Protein AF-A0AA92ED25-F1 (afdb_monomer_lite)

Secondary structure (DSSP, 8-state):
----PPPPPSSEEEEEEETTEEEEEEEEEE--SS--SHHHHH--EEEEEESSHHHHHHHHHH--

pLDDT: mean 89.86, std 10.48, range [48.53, 97.31]

Radius of gyration: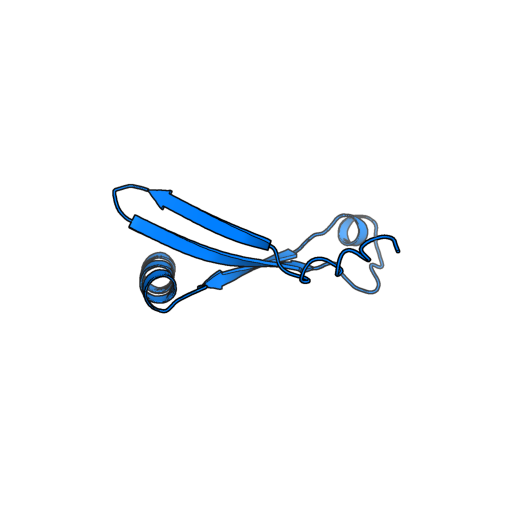 16.52 Å; chains: 1; bounding box: 47×36×34 Å

Foldseek 3Di:
DDPPDDDDPQWAWDWDDDPNDIFTWIKHWDADPDDPDPVSVPDIDIDIGGPDPSNVVVVVVVVD

Organism: Ralstonia solanacearum (NCBI:txid305)

Structure (mmCIF, N/CA/C/O backbone):
data_AF-A0AA92ED25-F1
#
_entry.id   AF-A0AA92ED25-F1
#
loop_
_atom_site.group_PDB
_atom_site.id
_atom_site.type_symbol
_atom_site.label_atom_id
_atom_site.label_alt_id
_atom_site.label_comp_id
_atom_site.label_asym_id
_atom_site.label_entity_id
_atom_site.label_seq_id
_atom_site.pdbx_PDB_ins_code
_atom_site.Cartn_x
_atom_site.Cartn_y
_atom_site.Cartn_z
_atom_site.occupancy
_atom_site.B_iso_or_equiv
_atom_site.auth_seq_id
_atom_site.auth_comp_id
_atom_site.auth_asym_id
_atom_site.auth_atom_id
_atom_site.pdbx_PDB_model_num
ATOM 1 N N . MET A 1 1 ? 30.490 -19.626 -0.251 1.00 48.53 1 MET A N 1
ATOM 2 C CA . MET A 1 1 ? 29.994 -18.353 -0.819 1.00 48.53 1 MET A CA 1
ATOM 3 C C . MET A 1 1 ? 28.567 -18.135 -0.316 1.00 48.53 1 MET A C 1
ATOM 5 O O . MET A 1 1 ? 27.649 -18.750 -0.839 1.00 48.53 1 MET A O 1
ATOM 9 N N . GLY A 1 2 ? 28.384 -17.393 0.781 1.00 62.41 2 GLY A N 1
ATOM 10 C CA . GLY A 1 2 ? 27.059 -17.177 1.380 1.00 62.41 2 GLY A CA 1
ATOM 11 C C . GLY A 1 2 ? 26.192 -16.292 0.484 1.00 62.41 2 GLY A C 1
ATOM 12 O O . GLY A 1 2 ? 26.658 -15.259 0.006 1.00 62.41 2 GLY A O 1
ATOM 13 N N . ARG A 1 3 ? 24.944 -16.696 0.227 1.00 68.50 3 ARG A N 1
ATOM 14 C CA . ARG A 1 3 ? 23.981 -15.907 -0.550 1.00 68.50 3 ARG A CA 1
ATOM 15 C C . ARG A 1 3 ? 23.741 -14.582 0.181 1.00 68.50 3 ARG A C 1
ATOM 17 O O . ARG A 1 3 ? 23.070 -14.579 1.209 1.00 68.50 3 ARG A O 1
ATOM 24 N N . ARG A 1 4 ? 24.280 -13.464 -0.325 1.00 64.75 4 ARG A N 1
ATOM 25 C CA . ARG A 1 4 ? 23.841 -12.131 0.111 1.00 64.75 4 ARG A CA 1
ATOM 26 C C . ARG A 1 4 ? 22.359 -12.031 -0.236 1.00 64.75 4 ARG A C 1
ATOM 28 O O . ARG A 1 4 ? 22.009 -11.987 -1.412 1.00 64.75 4 ARG A O 1
ATOM 35 N N . ALA A 1 5 ? 21.492 -12.083 0.770 1.00 69.38 5 ALA A N 1
ATOM 36 C CA . ALA A 1 5 ? 20.095 -11.750 0.563 1.00 69.38 5 ALA A CA 1
ATOM 37 C C . ALA A 1 5 ? 20.044 -10.281 0.124 1.00 69.38 5 ALA A C 1
ATOM 39 O O . ALA A 1 5 ? 20.625 -9.420 0.786 1.00 69.38 5 ALA A O 1
ATOM 40 N N . SER A 1 6 ? 19.418 -10.009 -1.023 1.00 78.56 6 SER A N 1
ATOM 41 C CA . SER A 1 6 ? 19.099 -8.635 -1.409 1.00 78.56 6 SER A CA 1
ATOM 42 C C . SER A 1 6 ? 18.243 -8.016 -0.310 1.00 78.56 6 SER A C 1
ATOM 44 O O . SER A 1 6 ? 17.371 -8.697 0.236 1.00 78.56 6 SER A O 1
ATOM 46 N N . ALA A 1 7 ? 18.474 -6.738 -0.000 1.00 81.94 7 ALA A N 1
ATOM 47 C CA . ALA A 1 7 ? 17.577 -6.007 0.881 1.00 81.94 7 ALA A CA 1
ATOM 48 C C . ALA A 1 7 ? 16.143 -6.089 0.319 1.00 81.94 7 ALA A C 1
ATOM 50 O O . ALA A 1 7 ? 15.976 -6.032 -0.909 1.00 81.94 7 ALA A O 1
ATOM 51 N N . PRO A 1 8 ? 15.127 -6.270 1.180 1.00 80.81 8 PRO A N 1
ATOM 52 C CA . PRO A 1 8 ? 13.742 -6.241 0.739 1.00 80.81 8 PRO A CA 1
ATOM 53 C C . PRO A 1 8 ? 13.419 -4.867 0.129 1.00 80.81 8 PRO A C 1
ATOM 55 O O . PRO A 1 8 ? 14.034 -3.866 0.510 1.00 80.81 8 PRO A O 1
ATOM 58 N N . PRO A 1 9 ? 12.475 -4.798 -0.825 1.00 84.31 9 PRO A N 1
ATOM 59 C CA . P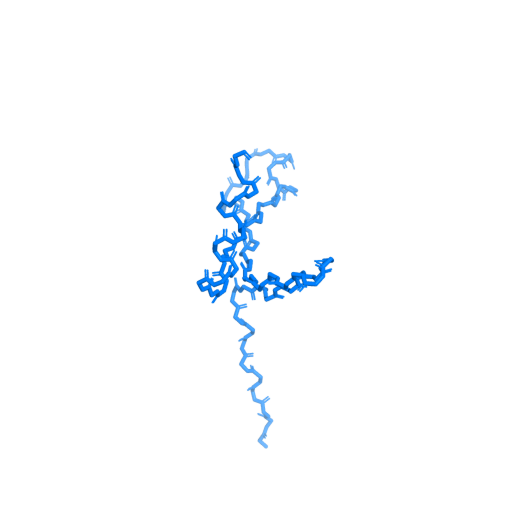RO 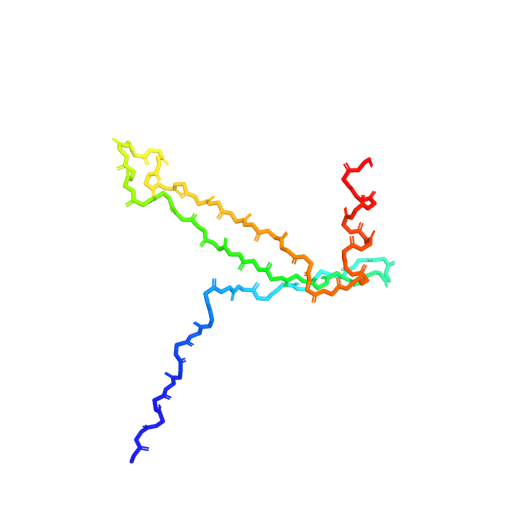A 1 9 ? 12.041 -3.525 -1.382 1.00 84.31 9 PRO A CA 1
ATOM 60 C C . PRO A 1 9 ? 11.474 -2.612 -0.279 1.00 84.31 9 PRO A C 1
ATOM 62 O O . PRO A 1 9 ? 10.940 -3.112 0.713 1.00 84.31 9 PRO A O 1
ATOM 65 N N . PRO A 1 10 ? 11.524 -1.278 -0.445 1.00 87.56 10 PRO A N 1
ATOM 66 C CA . PRO A 1 10 ? 11.032 -0.316 0.546 1.00 87.56 10 PRO A CA 1
ATOM 67 C C . PRO A 1 10 ? 9.495 -0.201 0.552 1.00 87.56 10 PRO A C 1
ATOM 69 O O . PRO A 1 10 ? 8.942 0.852 0.859 1.00 87.56 10 PRO A O 1
ATOM 72 N N . PHE A 1 11 ? 8.795 -1.266 0.161 1.00 91.25 11 PHE A N 1
ATOM 73 C CA . PHE A 1 11 ? 7.344 -1.337 0.132 1.00 91.25 11 PHE A CA 1
ATOM 74 C C . PHE A 1 11 ? 6.854 -2.732 0.513 1.00 91.25 11 PHE A C 1
ATOM 76 O O . PHE A 1 11 ? 7.548 -3.731 0.312 1.00 91.25 11 PHE A O 1
ATOM 83 N N . VAL A 1 12 ? 5.626 -2.801 1.022 1.00 92.62 12 VAL A N 1
ATOM 84 C CA . VAL A 1 12 ? 4.982 -4.049 1.432 1.00 92.62 12 VAL A CA 1
ATOM 85 C C . VAL A 1 12 ? 3.833 -4.365 0.470 1.00 92.62 12 VAL A C 1
ATOM 87 O O . VAL A 1 12 ? 2.914 -3.558 0.334 1.00 92.62 12 VAL A O 1
ATOM 90 N N . PRO A 1 13 ? 3.847 -5.509 -0.236 1.00 94.38 13 PRO A N 1
ATOM 91 C CA . PRO A 1 13 ? 2.699 -5.933 -1.028 1.00 94.38 13 PRO A CA 1
ATOM 92 C C . PRO A 1 13 ? 1.551 -6.380 -0.111 1.00 94.38 13 PRO A C 1
ATOM 94 O O . PRO A 1 13 ? 1.754 -7.134 0.838 1.00 94.38 13 PRO A O 1
ATOM 97 N N . VAL A 1 14 ? 0.327 -5.951 -0.420 1.00 94.94 14 VAL A N 1
ATOM 98 C CA . VAL A 1 14 ? -0.889 -6.264 0.340 1.00 94.94 14 VAL A CA 1
ATOM 99 C C . VAL A 1 14 ? -2.000 -6.669 -0.620 1.00 94.94 14 VAL A C 1
ATOM 101 O O . VAL A 1 14 ? -2.360 -5.920 -1.524 1.00 94.94 14 VAL A O 1
ATOM 104 N N . THR A 1 15 ? -2.604 -7.833 -0.390 1.00 96.56 15 THR A N 1
ATOM 105 C CA . THR A 1 15 ? -3.778 -8.300 -1.143 1.00 96.56 15 THR A CA 1
ATOM 106 C C . THR A 1 15 ? -4.991 -8.371 -0.222 1.00 96.56 15 THR A C 1
ATOM 108 O O . THR A 1 15 ? -4.955 -9.052 0.798 1.00 96.56 15 THR A O 1
ATOM 111 N N . LEU A 1 16 ? -6.074 -7.679 -0.585 1.00 94.31 16 LEU A N 1
ATOM 112 C CA . LEU A 1 16 ? -7.374 -7.764 0.085 1.00 94.31 16 LEU A CA 1
ATOM 113 C C . LEU A 1 16 ? -8.337 -8.575 -0.786 1.00 94.31 16 LEU A C 1
ATOM 115 O O . LEU A 1 16 ? -8.398 -8.358 -1.996 1.00 94.31 16 LEU A O 1
ATOM 119 N N . ARG A 1 17 ? -9.114 -9.476 -0.180 1.00 95.56 17 ARG A N 1
ATOM 120 C CA . ARG A 1 17 ? -10.157 -10.249 -0.866 1.00 95.56 17 ARG A CA 1
ATOM 121 C C . ARG A 1 17 ? -11.465 -10.143 -0.096 1.00 95.56 17 ARG A C 1
ATOM 123 O O . ARG A 1 17 ? -11.482 -10.428 1.098 1.00 95.56 17 ARG A O 1
ATOM 130 N N . ARG A 1 18 ? -12.542 -9.743 -0.771 1.00 92.38 18 ARG A N 1
ATOM 131 C CA . ARG A 1 18 ? -13.880 -9.612 -0.181 1.00 92.38 18 ARG A CA 1
ATOM 132 C C . ARG A 1 18 ? -14.952 -9.699 -1.264 1.00 92.38 18 ARG A C 1
ATOM 134 O O . ARG A 1 18 ? -14.788 -9.080 -2.306 1.00 92.38 18 ARG A O 1
ATOM 141 N N . ASP A 1 19 ? -16.025 -10.451 -1.018 1.00 93.88 19 ASP A N 1
ATOM 142 C CA . ASP A 1 19 ? -17.219 -10.519 -1.883 1.00 93.88 19 ASP A CA 1
ATOM 143 C C . ASP A 1 19 ? -16.893 -10.763 -3.375 1.00 93.88 19 ASP A C 1
ATOM 145 O O . ASP A 1 19 ? -17.443 -10.136 -4.275 1.00 93.88 19 ASP A O 1
ATOM 149 N N . GLY A 1 20 ? -15.929 -11.654 -3.647 1.00 93.81 20 GLY A N 1
ATOM 150 C CA . GLY A 1 20 ? -15.457 -11.971 -5.004 1.00 93.81 20 GLY A CA 1
ATOM 151 C C . GLY A 1 20 ? -14.499 -10.943 -5.625 1.00 93.81 20 GLY A C 1
ATOM 152 O O . GLY A 1 20 ? -13.912 -11.210 -6.671 1.00 93.81 20 GLY A O 1
ATOM 153 N N . VAL A 1 21 ? -14.271 -9.804 -4.972 1.00 93.44 21 VAL A N 1
ATOM 154 C CA . VAL A 1 21 ? -13.343 -8.755 -5.408 1.00 93.44 21 VAL A CA 1
ATOM 155 C C . VAL A 1 21 ? -11.965 -8.976 -4.786 1.00 93.44 21 VAL A C 1
ATOM 157 O O . VAL A 1 21 ? -11.837 -9.236 -3.588 1.00 93.44 21 VAL A O 1
ATOM 160 N N . THR A 1 22 ? -10.919 -8.850 -5.603 1.00 96.19 22 THR A N 1
ATOM 161 C CA . THR A 1 22 ? -9.521 -8.844 -5.152 1.00 96.19 22 THR A CA 1
ATOM 162 C C . THR A 1 22 ? -8.903 -7.485 -5.448 1.00 96.19 22 THR A C 1
ATOM 164 O O . THR A 1 22 ? -9.005 -6.999 -6.571 1.00 96.19 22 THR A O 1
ATOM 167 N N . ILE A 1 23 ? -8.261 -6.883 -4.447 1.00 96.69 23 ILE A N 1
ATOM 168 C CA . ILE A 1 23 ? -7.537 -5.615 -4.573 1.00 96.69 23 ILE A CA 1
ATOM 169 C C . ILE A 1 23 ? -6.081 -5.869 -4.188 1.00 96.69 23 ILE A C 1
ATOM 171 O O . ILE A 1 23 ? -5.780 -6.146 -3.023 1.00 96.69 23 ILE A O 1
ATOM 175 N N . SER A 1 24 ? -5.187 -5.755 -5.165 1.00 97.25 24 SER A N 1
ATOM 176 C CA . SER A 1 24 ? -3.741 -5.820 -4.976 1.00 97.25 24 SER A CA 1
ATOM 177 C C . SER A 1 24 ? -3.171 -4.413 -4.806 1.00 97.25 24 SER A C 1
ATOM 179 O O . SER A 1 24 ? -3.502 -3.484 -5.550 1.00 97.25 24 SER A O 1
ATOM 181 N N . ARG A 1 25 ? -2.329 -4.233 -3.791 1.00 95.75 25 ARG A N 1
ATOM 182 C CA . ARG A 1 25 ? -1.701 -2.960 -3.434 1.00 95.75 25 ARG A CA 1
ATOM 183 C C . ARG A 1 25 ? -0.244 -3.175 -3.066 1.00 95.75 25 ARG A C 1
ATOM 185 O O . ARG A 1 25 ? 0.143 -4.262 -2.645 1.00 95.75 25 ARG A O 1
ATOM 192 N N . PHE A 1 26 ? 0.539 -2.115 -3.151 1.00 95.56 26 PHE A N 1
ATOM 193 C CA . PHE A 1 26 ? 1.785 -2.007 -2.402 1.00 95.56 26 PHE A CA 1
ATOM 194 C C . PHE A 1 26 ? 1.695 -0.805 -1.467 1.00 95.56 26 PHE A C 1
ATOM 196 O O . PHE A 1 26 ? 0.974 0.158 -1.751 1.00 95.56 26 PHE A O 1
ATOM 203 N N . THR A 1 27 ? 2.395 -0.879 -0.342 1.00 95.31 27 THR A N 1
ATOM 204 C CA . THR A 1 27 ? 2.350 0.151 0.690 1.00 95.31 27 THR A CA 1
ATOM 205 C C . THR A 1 27 ? 3.732 0.651 1.037 1.00 95.31 27 THR A C 1
ATOM 207 O O . THR A 1 27 ? 4.701 -0.101 0.981 1.00 95.31 27 THR A O 1
ATOM 210 N N . THR A 1 28 ? 3.835 1.930 1.381 1.00 93.75 28 THR A N 1
ATOM 211 C CA . THR A 1 28 ? 5.099 2.547 1.797 1.00 93.75 28 THR A CA 1
ATOM 212 C C . THR A 1 28 ? 4.953 3.095 3.215 1.00 93.75 28 THR A C 1
ATOM 214 O O . THR A 1 28 ? 4.369 4.174 3.387 1.00 93.75 28 THR A O 1
ATOM 217 N N . PRO A 1 29 ? 5.450 2.385 4.243 1.00 91.88 29 PRO A N 1
ATOM 218 C CA . PRO A 1 29 ? 5.495 2.925 5.593 1.00 91.88 29 PRO A CA 1
ATOM 219 C C . PRO A 1 29 ? 6.494 4.085 5.644 1.00 91.88 29 PRO A C 1
ATOM 221 O O . PRO A 1 29 ? 7.643 3.956 5.228 1.00 91.88 29 PRO A O 1
ATOM 224 N N . THR A 1 30 ? 6.047 5.227 6.154 1.00 92.38 30 THR A N 1
ATOM 225 C CA . THR A 1 30 ? 6.802 6.481 6.180 1.00 92.38 30 THR A CA 1
ATOM 226 C C . THR A 1 30 ? 6.831 7.046 7.596 1.00 92.38 30 THR A C 1
ATOM 228 O O . THR A 1 30 ? 5.827 7.030 8.311 1.00 92.38 30 THR A O 1
ATOM 231 N N . THR A 1 31 ? 7.986 7.570 7.995 1.00 93.69 31 THR A N 1
ATOM 232 C CA . THR A 1 31 ? 8.194 8.293 9.256 1.00 93.69 31 THR A CA 1
ATOM 233 C C . THR A 1 31 ? 8.561 9.742 8.988 1.00 93.69 31 THR A C 1
ATOM 235 O O . THR A 1 31 ? 9.241 10.012 7.993 1.00 93.69 31 THR A O 1
ATOM 238 N N . PRO A 1 32 ? 8.225 10.679 9.889 1.00 95.38 32 PRO A N 1
ATOM 239 C CA . PRO A 1 32 ? 8.849 11.996 9.883 1.00 95.38 32 PRO A CA 1
ATOM 240 C C . PRO A 1 32 ? 10.381 11.866 9.940 1.00 95.38 32 PRO A C 1
ATOM 242 O O . PRO A 1 32 ? 10.910 11.095 10.736 1.00 95.38 32 PRO A O 1
ATOM 245 N N . GLY A 1 33 ? 11.106 12.601 9.092 1.00 94.44 33 GLY A N 1
ATOM 246 C CA . GLY A 1 33 ? 12.574 12.502 9.023 1.00 94.44 33 GLY A CA 1
ATOM 247 C C . GLY A 1 33 ? 13.304 13.186 10.185 1.00 94.44 33 GLY A C 1
ATOM 248 O O . GLY A 1 33 ? 14.440 12.848 10.501 1.00 94.44 33 GLY A O 1
ATOM 249 N N . THR A 1 34 ? 12.667 14.164 10.831 1.00 95.56 34 THR A N 1
ATOM 250 C CA . THR A 1 34 ? 13.210 14.864 12.009 1.00 95.56 34 THR A CA 1
ATOM 251 C C . THR A 1 34 ? 12.067 15.248 12.958 1.00 95.56 34 THR A C 1
ATOM 253 O O . THR A 1 34 ? 11.677 16.416 13.022 1.00 95.56 34 THR A O 1
ATOM 256 N N . PRO A 1 35 ? 11.458 14.262 13.637 1.00 94.25 35 PRO A N 1
ATOM 257 C CA . PRO A 1 35 ? 10.397 14.493 14.618 1.00 94.25 35 PRO A CA 1
ATOM 258 C C . PRO A 1 35 ? 10.883 15.393 15.768 1.00 94.25 35 PRO A C 1
ATOM 260 O O . PRO A 1 35 ? 11.967 15.184 16.311 1.00 94.25 35 PRO A O 1
ATOM 263 N N . ARG A 1 36 ? 10.089 16.416 16.119 1.00 92.88 36 ARG A N 1
ATOM 264 C CA . ARG A 1 36 ? 10.438 17.446 17.125 1.00 92.88 36 ARG A CA 1
ATOM 265 C C . ARG A 1 36 ? 9.689 17.313 18.454 1.00 92.88 36 ARG A C 1
ATOM 267 O O . ARG A 1 36 ? 10.016 18.022 19.399 1.00 92.88 36 ARG A O 1
ATOM 274 N N . ASP A 1 37 ? 8.725 16.407 18.530 1.00 94.94 37 ASP A N 1
ATOM 275 C CA . ASP A 1 37 ? 7.978 16.075 19.741 1.00 94.94 37 ASP A CA 1
ATOM 276 C C . ASP A 1 37 ? 7.709 14.566 19.801 1.00 94.94 37 ASP A C 1
ATOM 278 O O . ASP A 1 37 ? 7.804 13.865 18.791 1.00 94.94 37 ASP A O 1
ATOM 282 N N . THR A 1 38 ? 7.388 14.066 20.995 1.00 91.38 38 THR A N 1
ATOM 283 C CA . THR A 1 38 ? 7.177 12.635 21.259 1.00 91.38 38 THR A CA 1
ATOM 284 C C . THR A 1 38 ? 6.041 12.034 20.430 1.00 91.38 38 THR A C 1
ATOM 286 O O . THR A 1 38 ? 6.138 10.877 20.036 1.00 91.38 38 THR A O 1
ATOM 289 N N . GLY A 1 39 ? 4.996 12.798 20.100 1.00 92.88 39 GLY A N 1
ATOM 290 C CA . GLY A 1 39 ? 3.909 12.305 19.254 1.00 92.88 39 GLY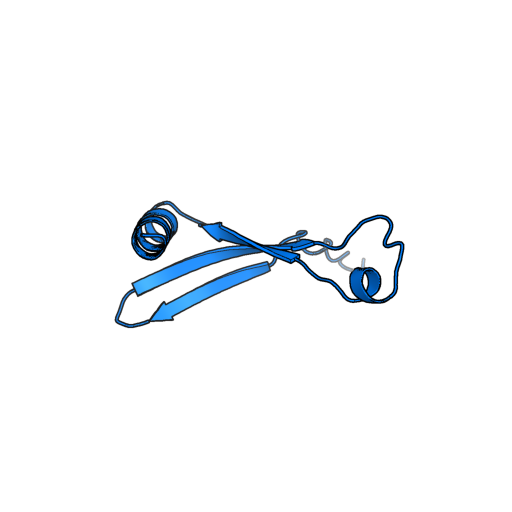 A CA 1
ATOM 291 C C 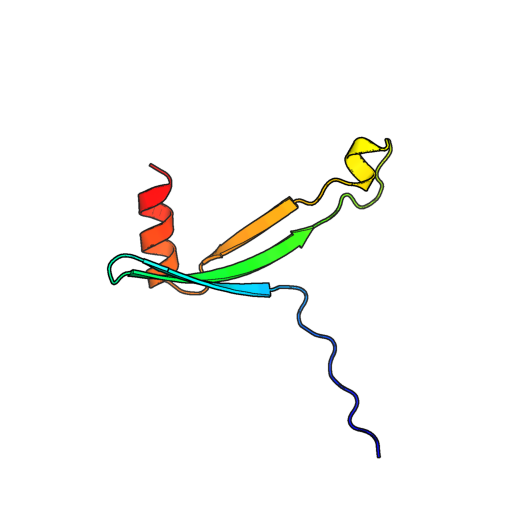. GLY A 1 39 ? 4.390 11.992 17.837 1.00 92.88 39 GLY A C 1
ATOM 292 O O . GLY A 1 39 ? 4.074 10.938 17.288 1.00 92.88 39 GLY A O 1
ATOM 293 N N . LEU A 1 40 ? 5.221 12.865 17.260 1.00 94.19 40 LEU A N 1
ATOM 294 C CA . LEU A 1 40 ? 5.796 12.649 15.928 1.00 94.19 40 LEU A CA 1
ATOM 295 C C . LEU A 1 40 ? 6.816 11.502 15.873 1.00 94.19 40 LEU A C 1
ATOM 297 O O . LEU A 1 40 ? 6.987 10.918 14.805 1.00 94.19 40 LEU A O 1
ATOM 301 N N . GLN A 1 41 ? 7.485 11.173 16.985 1.00 94.62 41 GLN A N 1
ATOM 302 C CA . GLN A 1 41 ? 8.419 10.034 17.057 1.00 94.62 41 GLN A CA 1
ATOM 303 C C . GLN A 1 41 ? 7.700 8.690 16.873 1.00 94.62 41 GLN A C 1
ATOM 305 O O . GLN A 1 41 ? 8.216 7.778 16.222 1.00 94.62 41 GLN A O 1
ATOM 310 N N . GLU A 1 42 ? 6.481 8.591 17.404 1.00 93.44 42 GLU A N 1
ATOM 311 C CA . GLU A 1 42 ? 5.656 7.384 17.323 1.00 93.44 42 GLU A CA 1
ATOM 312 C C . GLU A 1 42 ? 4.782 7.346 16.061 1.00 93.44 42 GLU A C 1
ATOM 314 O O . GLU A 1 42 ? 4.252 6.297 15.688 1.00 93.44 42 GLU A O 1
ATOM 319 N N . MET A 1 43 ? 4.646 8.473 15.357 1.00 94.94 43 MET A N 1
ATOM 320 C CA . MET A 1 43 ? 3.787 8.566 14.183 1.00 94.94 43 MET A CA 1
ATOM 321 C C . MET A 1 43 ? 4.344 7.782 12.988 1.00 94.94 43 MET A C 1
ATOM 323 O O . MET A 1 43 ? 5.496 7.938 12.572 1.00 94.94 43 MET A O 1
ATOM 327 N N . ARG A 1 44 ? 3.469 6.984 12.370 1.00 93.12 44 ARG A N 1
ATOM 328 C CA . ARG A 1 44 ? 3.712 6.280 11.108 1.00 93.12 44 ARG A CA 1
ATOM 329 C C . ARG A 1 44 ? 2.594 6.614 10.131 1.00 93.12 44 ARG A C 1
ATOM 331 O O . ARG A 1 44 ? 1.422 6.545 10.488 1.00 93.12 44 ARG A O 1
ATOM 338 N N . ILE A 1 45 ? 2.965 6.969 8.905 1.00 94.44 45 ILE A N 1
ATOM 339 C CA . ILE A 1 45 ? 2.027 7.173 7.799 1.00 94.44 45 ILE A CA 1
ATOM 340 C C . ILE A 1 45 ? 2.224 6.026 6.821 1.00 94.44 45 ILE A C 1
ATOM 342 O O . ILE A 1 45 ? 3.344 5.775 6.381 1.00 94.44 45 ILE A O 1
ATOM 346 N N . GLU A 1 46 ? 1.146 5.343 6.462 1.00 95.00 46 GLU A N 1
ATOM 347 C CA . GLU A 1 46 ? 1.182 4.298 5.447 1.00 95.00 46 GLU A CA 1
ATOM 348 C C . GLU A 1 46 ? 0.369 4.728 4.228 1.00 95.00 46 GLU A C 1
ATOM 350 O O . GLU A 1 46 ? -0.832 4.986 4.315 1.00 95.00 46 GLU A O 1
ATOM 355 N N . CYS A 1 47 ? 1.042 4.815 3.081 1.00 92.56 47 CYS A N 1
ATOM 356 C CA . CYS A 1 47 ? 0.403 5.118 1.805 1.00 92.56 47 CYS A CA 1
ATOM 357 C C . CYS A 1 47 ? 0.096 3.816 1.068 1.00 92.56 47 CYS A C 1
ATOM 359 O O . CYS A 1 47 ? 0.975 2.966 0.945 1.00 92.56 47 CYS A O 1
ATOM 361 N N . PHE A 1 48 ? -1.123 3.678 0.545 1.00 93.06 48 PHE A N 1
ATOM 362 C CA . PHE A 1 48 ? -1.582 2.488 -0.172 1.00 93.06 48 PHE A CA 1
ATOM 363 C C . PHE A 1 48 ? -1.798 2.813 -1.648 1.00 93.06 48 PHE A C 1
ATOM 365 O O . PHE A 1 48 ? -2.666 3.616 -1.987 1.00 93.06 48 PHE A O 1
ATOM 372 N N . TYR A 1 49 ? -1.056 2.149 -2.530 1.00 93.38 49 TYR A N 1
ATOM 373 C CA . TYR A 1 49 ? -1.140 2.361 -3.974 1.00 93.38 49 TYR A CA 1
ATOM 374 C C . TYR A 1 49 ? -1.731 1.134 -4.669 1.00 93.38 49 TYR A C 1
ATOM 376 O O . TYR A 1 49 ? -1.408 0.010 -4.276 1.00 93.38 49 TYR A O 1
ATOM 384 N N . PRO A 1 50 ? -2.576 1.302 -5.703 1.00 96.31 50 PRO A N 1
ATOM 385 C CA . PRO A 1 50 ? -3.023 0.173 -6.509 1.00 96.31 50 PRO A CA 1
ATOM 386 C C . PRO A 1 50 ? -1.827 -0.477 -7.211 1.00 96.31 50 PRO A C 1
ATOM 388 O O . P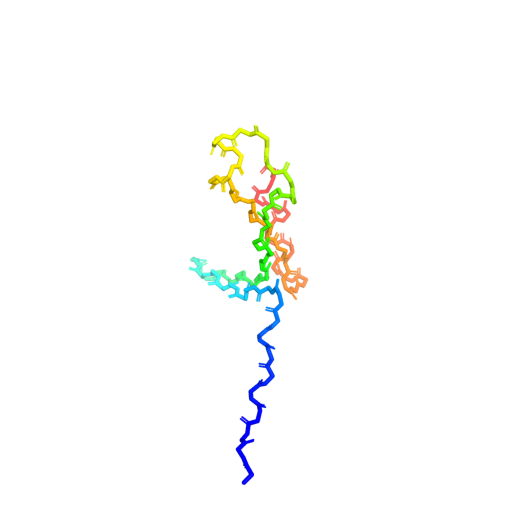RO A 1 50 ? -1.025 0.214 -7.837 1.00 96.31 50 PRO A O 1
ATOM 391 N N . ALA A 1 51 ? -1.724 -1.803 -7.136 1.00 96.25 51 ALA A N 1
ATOM 392 C CA . ALA A 1 51 ? -0.671 -2.551 -7.825 1.00 96.25 51 ALA A CA 1
ATOM 393 C C . ALA A 1 51 ? -0.980 -2.778 -9.317 1.00 96.25 51 ALA A C 1
ATOM 395 O O . ALA A 1 51 ? -0.081 -3.083 -10.095 1.00 96.25 51 ALA A O 1
ATOM 396 N N . ASP A 1 52 ? -2.244 -2.624 -9.718 1.00 96.06 52 ASP A N 1
ATOM 397 C CA . ASP A 1 52 ? -2.712 -2.817 -11.088 1.00 96.06 52 ASP A CA 1
ATOM 398 C C . ASP A 1 52 ? -3.954 -1.959 -11.403 1.00 96.06 52 ASP A C 1
ATOM 400 O O . ASP A 1 52 ? -4.557 -1.315 -10.534 1.00 96.06 52 ASP A O 1
ATOM 404 N N . ALA A 1 53 ? -4.337 -1.941 -12.682 1.00 97.31 53 ALA A N 1
ATOM 405 C CA . ALA A 1 53 ? -5.467 -1.157 -13.168 1.00 97.31 53 ALA A CA 1
ATOM 406 C C . ALA A 1 53 ? -6.814 -1.615 -12.582 1.00 97.31 53 ALA A C 1
ATOM 408 O O . ALA A 1 53 ? -7.670 -0.773 -12.316 1.00 97.31 53 ALA A O 1
ATOM 409 N N . ALA A 1 54 ? -7.014 -2.917 -12.352 1.00 96.00 54 ALA A N 1
ATOM 410 C CA . ALA A 1 54 ? -8.262 -3.435 -11.790 1.00 96.00 54 ALA A CA 1
ATOM 411 C C . ALA A 1 54 ? -8.451 -2.953 -10.343 1.00 96.00 54 ALA A C 1
ATOM 413 O O . ALA A 1 54 ? -9.495 -2.403 -9.993 1.00 96.00 54 ALA A O 1
ATOM 414 N N . SER A 1 55 ? -7.397 -3.057 -9.537 1.00 96.25 55 SER A N 1
ATOM 415 C CA . SER A 1 55 ? -7.330 -2.579 -8.159 1.00 96.25 55 SER A CA 1
ATOM 416 C C . SER A 1 55 ? -7.544 -1.068 -8.086 1.00 96.25 55 SER A C 1
ATOM 418 O O . SER A 1 55 ? -8.299 -0.597 -7.236 1.00 96.25 55 SER A O 1
ATOM 420 N N . ARG A 1 56 ? -6.961 -0.301 -9.021 1.00 96.12 56 ARG A N 1
ATOM 421 C CA . ARG A 1 56 ? -7.199 1.147 -9.136 1.00 96.12 56 ARG A CA 1
ATOM 422 C C . ARG A 1 56 ? -8.677 1.468 -9.345 1.00 96.12 56 ARG A C 1
ATOM 424 O O . ARG A 1 56 ? -9.213 2.305 -8.626 1.00 96.12 56 ARG A O 1
ATOM 431 N N . ARG A 1 57 ? -9.346 0.788 -10.282 1.00 95.12 57 ARG A N 1
ATOM 432 C CA . ARG A 1 57 ? -10.776 1.010 -10.558 1.00 95.12 57 ARG A CA 1
ATOM 433 C C . ARG A 1 57 ? -11.658 0.737 -9.347 1.00 95.12 57 ARG A C 1
ATOM 435 O O . ARG A 1 57 ? -12.648 1.436 -9.159 1.00 95.12 57 ARG A O 1
ATOM 442 N N . VAL A 1 58 ? -11.322 -0.270 -8.543 1.00 93.75 58 VAL A N 1
ATOM 443 C CA . VAL A 1 58 ? -12.064 -0.562 -7.311 1.00 93.75 58 VAL A CA 1
ATOM 444 C C . VAL A 1 58 ? -11.834 0.536 -6.272 1.00 93.75 58 VAL A C 1
ATOM 446 O O . VAL A 1 58 ? -12.806 1.055 -5.736 1.00 93.75 58 VAL A O 1
ATOM 449 N N . LEU A 1 59 ? -10.583 0.943 -6.031 1.00 92.19 59 LEU A N 1
ATOM 450 C CA . LEU A 1 59 ? -10.264 2.002 -5.061 1.00 92.19 59 LEU A CA 1
ATOM 451 C C . LEU A 1 59 ? -10.903 3.353 -5.427 1.00 92.19 59 LEU A C 1
ATOM 453 O O . LEU A 1 59 ? -11.440 4.031 -4.553 1.00 92.19 59 LEU A O 1
ATOM 457 N N . GLU A 1 60 ? -10.916 3.716 -6.714 1.00 92.88 60 GLU A N 1
ATOM 458 C CA . GLU A 1 60 ? -11.580 4.931 -7.214 1.00 92.88 60 GLU A CA 1
ATOM 459 C C . GLU A 1 60 ? -13.086 4.940 -6.893 1.00 92.88 60 GLU A C 1
ATOM 461 O O . GLU A 1 60 ? -13.635 5.991 -6.582 1.00 92.88 60 GLU A O 1
ATOM 466 N N . ARG A 1 61 ? -13.749 3.774 -6.902 1.00 91.25 61 ARG A N 1
ATOM 467 C CA . ARG A 1 61 ? -15.176 3.646 -6.552 1.00 91.25 61 ARG A CA 1
ATOM 468 C C . ARG A 1 61 ? -15.456 3.715 -5.052 1.00 91.25 61 ARG A C 1
ATOM 470 O O . ARG A 1 61 ? -16.587 3.982 -4.685 1.00 91.25 61 ARG A O 1
ATOM 477 N N . MET A 1 62 ? -14.471 3.422 -4.202 1.00 85.25 62 MET A N 1
ATOM 478 C CA . MET A 1 62 ? -14.630 3.447 -2.739 1.00 85.25 62 MET A CA 1
ATOM 479 C C . MET A 1 62 ? -14.387 4.837 -2.138 1.00 85.25 62 MET A C 1
ATOM 481 O O . MET A 1 62 ? -14.686 5.050 -0.969 1.00 85.25 62 MET A O 1
ATOM 485 N N . THR A 1 63 ? -13.796 5.753 -2.909 1.00 74.44 63 THR A N 1
ATOM 486 C CA . THR A 1 63 ? -13.403 7.095 -2.446 1.00 74.44 63 THR A CA 1
ATOM 487 C C . THR A 1 63 ? -14.498 8.150 -2.710 1.00 74.44 63 THR A C 1
ATOM 489 O O . THR A 1 63 ? -14.277 9.331 -2.455 1.00 74.44 63 THR A O 1
ATOM 492 N N . LEU A 1 64 ? -15.676 7.738 -3.202 1.00 53.16 64 LEU A N 1
ATOM 493 C CA . LEU A 1 64 ? -16.857 8.576 -3.453 1.00 53.16 64 LEU A CA 1
ATOM 494 C C . LEU A 1 64 ? -18.081 8.031 -2.715 1.00 53.16 64 LEU A C 1
ATOM 496 O O . LEU A 1 64 ? -18.268 6.793 -2.745 1.00 53.16 64 LEU A O 1
#

Sequence (64 aa):
MGRRASAPPPFVPVTLRRDGVTISRFTTPTTPGTPRDTGLQEMRIECFYPADAASRRVLERMTL